Protein AF-A0A7K6UNP6-F1 (afdb_monomer)

InterPro domains:
  IPR019194 Transcription elongation factor Eaf, N-terminal [PF09816] (16-112)
  IPR027093 EAF family [PTHR15970] (1-112)

pLDDT: mean 89.13, std 11.15, range [39.28, 97.38]

Radius of gyration: 18.63 Å; Cα contacts (8 Å, |Δi|>4): 195; chains: 1; bounding box: 46×26×46 Å

Organism: NCBI:txid48278

Nearest PDB structures (foldseek):
  7oky-assembly1_O  TM=8.746E-01  e=1.626E-13  Homo sapiens
  7d59-assembly1_M  TM=6.535E-01  e=1.820E-03  Homo sapiens
  7aea-assembly1_M  TM=6.367E-01  e=3.395E-03  Homo sapiens
  1sws-assembly1_B  TM=5.904E-01  e=3.433E+00  Streptomyces avidinii
  6ud6-assembly1_B  TM=5.682E-01  e=6.407E+00  Streptomyces avidinii

Foldseek 3Di:
DDPDDPDPDDPDDADEAEDQQPDPDRPDAAEAEDEPDDDPQFDPVDDWDWDQDPPQKIKIWTAGDPPDVVRIWIKIWGWDADDFDWDWDADPVVRHTYIHDHGTYTYIYTDD

Sequence (112 aa):
MNGAVPSLFDPKERVLKLGETFEKQPRCAFHTVRYDFKPASIDMSCEGDLEVGKGEQVTITLPNIEGSTPPVTVFKGSKKPYLKECILIMNHDTGECRLEKLSSNITVKKTR

Secondary structure (DSSP, 8-state):
----PPPSS-S----EEE-GGGSSS-S--EEEEEES---TTB-SSS--EEEE-GGGEEEEEEEBPTT-SSSEEEEEEEEEE-SS-EEEEE-TTT--EEEEEEEEEEEEEE--

Structure (mmCIF, N/CA/C/O backbone):
data_AF-A0A7K6UNP6-F1
#
_entry.id   AF-A0A7K6UNP6-F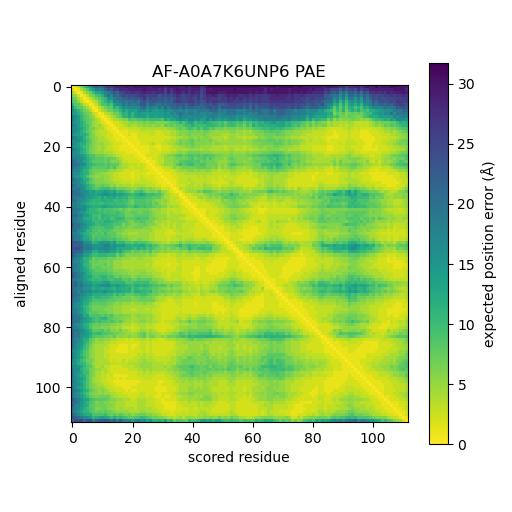1
#
loop_
_atom_site.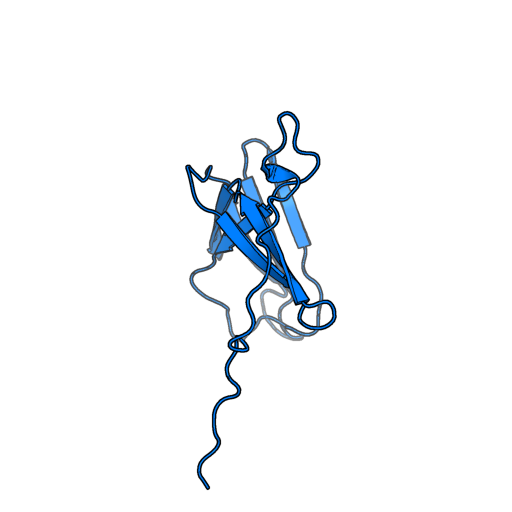group_PDB
_atom_site.id
_atom_site.type_symbol
_atom_site.label_atom_id
_atom_site.label_alt_id
_atom_site.label_comp_id
_atom_site.label_asym_id
_atom_site.label_entity_id
_atom_site.label_seq_id
_atom_site.pdbx_PDB_ins_code
_atom_site.Cartn_x
_atom_site.Cartn_y
_atom_site.Cartn_z
_atom_site.occupancy
_atom_site.B_iso_or_equiv
_atom_site.auth_seq_id
_atom_site.auth_comp_id
_atom_site.auth_asym_id
_atom_site.auth_atom_id
_atom_site.pdbx_PDB_model_num
ATOM 1 N N . MET A 1 1 ? -29.898 -2.651 -25.133 1.00 39.28 1 MET A N 1
ATOM 2 C CA . MET A 1 1 ? -29.771 -3.697 -24.098 1.00 39.28 1 MET A CA 1
ATOM 3 C C . MET A 1 1 ? -29.289 -2.990 -22.839 1.00 39.28 1 MET A C 1
ATOM 5 O O . MET A 1 1 ? -28.133 -2.600 -22.779 1.00 39.28 1 MET A O 1
ATOM 9 N N . ASN A 1 2 ? -30.208 -2.658 -21.929 1.00 42.78 2 ASN A N 1
ATOM 10 C CA . ASN A 1 2 ? -29.920 -1.822 -20.760 1.00 42.78 2 ASN A CA 1
ATOM 11 C C . ASN A 1 2 ? -29.261 -2.691 -19.686 1.00 42.78 2 ASN A C 1
ATOM 13 O O . ASN A 1 2 ? -29.948 -3.403 -18.959 1.00 42.78 2 ASN A O 1
ATOM 17 N N . GLY A 1 3 ? -27.929 -2.685 -19.636 1.00 48.03 3 GLY A N 1
ATOM 18 C CA . GLY A 1 3 ? -27.177 -3.329 -18.566 1.00 48.03 3 GLY A CA 1
ATOM 19 C C . GLY A 1 3 ? -27.352 -2.531 -17.282 1.00 48.03 3 GLY A C 1
ATOM 20 O O . GLY A 1 3 ? -26.688 -1.514 -17.096 1.00 48.03 3 GLY A O 1
ATOM 21 N N . ALA A 1 4 ? -28.275 -2.958 -16.421 1.00 55.97 4 ALA A N 1
ATOM 22 C CA . ALA A 1 4 ? -28.352 -2.449 -15.062 1.00 55.97 4 ALA A CA 1
ATOM 23 C C . ALA A 1 4 ? -27.016 -2.753 -14.373 1.00 55.97 4 ALA A C 1
ATOM 25 O O . ALA A 1 4 ? -26.633 -3.914 -14.232 1.00 55.97 4 ALA A O 1
ATOM 26 N N . VAL A 1 5 ? -26.283 -1.703 -14.004 1.00 60.53 5 VAL A N 1
ATOM 27 C CA . VAL A 1 5 ? -25.068 -1.826 -13.199 1.00 60.53 5 VAL A CA 1
ATOM 28 C C . VAL A 1 5 ? -25.496 -2.455 -11.871 1.00 60.53 5 VAL A C 1
ATOM 30 O O . VAL A 1 5 ? -26.389 -1.895 -11.227 1.00 60.53 5 VAL A O 1
ATOM 33 N N . PRO A 1 6 ? -24.940 -3.609 -11.459 1.00 58.66 6 PRO A N 1
ATOM 34 C CA . PRO A 1 6 ? -25.255 -4.182 -10.160 1.00 58.66 6 PRO A CA 1
ATOM 35 C C . PRO A 1 6 ? -25.001 -3.124 -9.091 1.00 58.66 6 PRO A C 1
ATOM 37 O O . PRO A 1 6 ? -23.942 -2.491 -9.084 1.00 58.66 6 PRO A O 1
ATOM 40 N N . SER A 1 7 ? -25.975 -2.890 -8.214 1.00 61.16 7 SER A N 1
ATOM 41 C CA . SER A 1 7 ? -25.775 -1.987 -7.088 1.00 61.16 7 SER A CA 1
ATOM 42 C C . SER A 1 7 ? -24.616 -2.530 -6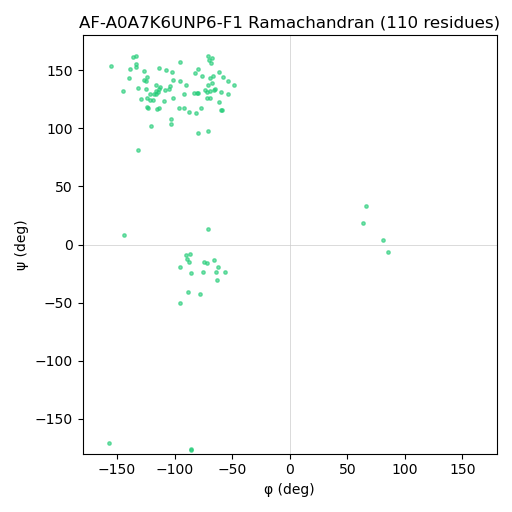.255 1.00 61.16 7 SER A C 1
ATOM 44 O O . SER A 1 7 ? -24.710 -3.628 -5.708 1.00 61.16 7 SER A O 1
ATOM 46 N N . LEU A 1 8 ? -23.517 -1.771 -6.174 1.00 63.91 8 LEU A N 1
ATOM 47 C CA . LEU A 1 8 ? -22.320 -2.152 -5.410 1.00 63.91 8 LEU A CA 1
ATOM 48 C C . LEU A 1 8 ? -22.654 -2.449 -3.934 1.00 63.91 8 LEU A C 1
ATOM 50 O O . LEU A 1 8 ? -21.954 -3.208 -3.268 1.00 63.91 8 LEU A O 1
ATOM 54 N N . PHE A 1 9 ? -23.758 -1.871 -3.459 1.00 67.25 9 PHE A N 1
ATOM 55 C CA . PHE A 1 9 ? -24.334 -2.073 -2.144 1.00 67.25 9 PHE A CA 1
ATOM 56 C C . PHE A 1 9 ? -25.762 -2.587 -2.302 1.00 67.25 9 PHE A C 1
ATOM 58 O O . PHE A 1 9 ? -26.558 -1.995 -3.035 1.00 67.25 9 PHE A O 1
ATOM 65 N N . ASP A 1 10 ? -26.091 -3.679 -1.616 1.00 74.81 10 ASP A N 1
ATOM 66 C CA . ASP A 1 10 ? -27.487 -4.025 -1.385 1.00 74.81 10 ASP A CA 1
ATOM 67 C C . ASP A 1 10 ? -28.108 -2.989 -0.426 1.00 74.81 10 ASP A C 1
ATOM 69 O O . ASP A 1 10 ? -27.397 -2.351 0.352 1.00 74.81 10 ASP A O 1
ATOM 73 N N . PRO A 1 11 ? -29.436 -2.789 -0.437 1.00 78.56 11 PRO A N 1
ATOM 74 C CA . PRO A 1 11 ? -30.102 -1.889 0.509 1.00 78.56 11 PRO A CA 1
ATOM 75 C C . PRO A 1 11 ? -30.122 -2.443 1.948 1.00 78.56 11 PRO A C 1
ATOM 77 O O . PRO A 1 11 ? -30.889 -1.971 2.784 1.00 78.56 11 PRO A O 1
ATOM 80 N N . LYS A 1 12 ? -29.334 -3.484 2.243 1.00 81.25 12 LYS A N 1
ATOM 81 C CA . LYS A 1 12 ? -29.352 -4.188 3.519 1.00 81.25 12 LYS A CA 1
ATOM 82 C C . LYS A 1 12 ? -28.538 -3.405 4.541 1.00 81.25 12 LYS A C 1
ATOM 84 O O . LYS A 1 12 ? -27.382 -3.061 4.304 1.00 81.25 12 LYS A O 1
ATOM 89 N N . GLU A 1 13 ? -29.120 -3.180 5.711 1.00 86.25 13 GLU A N 1
ATOM 90 C CA . GLU A 1 13 ? -28.385 -2.615 6.838 1.00 86.25 13 GLU A CA 1
ATOM 91 C C . GLU A 1 13 ? -27.281 -3.578 7.296 1.00 86.25 13 GLU A C 1
ATOM 93 O O . GLU A 1 13 ? -27.493 -4.786 7.448 1.00 86.25 13 GLU A O 1
ATOM 98 N N . ARG A 1 14 ? -26.079 -3.035 7.510 1.00 87.25 14 ARG A N 1
ATOM 99 C CA . ARG A 1 14 ? -24.893 -3.787 7.932 1.00 87.25 14 ARG A CA 1
ATOM 100 C C . ARG A 1 14 ? -24.237 -3.074 9.105 1.00 87.25 14 ARG A C 1
ATOM 102 O O . ARG A 1 14 ? -24.050 -1.860 9.077 1.00 87.25 14 ARG A O 1
ATOM 109 N N . VAL A 1 15 ? -23.862 -3.836 10.130 1.00 92.19 15 VAL A N 1
ATOM 110 C CA . VAL A 1 15 ? -23.139 -3.297 11.288 1.00 92.19 15 VAL A CA 1
ATOM 111 C C . VAL A 1 15 ? -21.730 -2.899 10.857 1.00 92.19 15 VAL A C 1
ATOM 113 O O . VAL A 1 15 ? -20.989 -3.720 10.315 1.00 92.19 15 VAL A O 1
ATOM 116 N N . LEU A 1 16 ? -21.352 -1.650 11.130 1.00 94.81 16 LEU A N 1
ATOM 117 C CA . LEU A 1 16 ? -19.996 -1.163 10.913 1.00 94.81 16 LEU A CA 1
ATOM 118 C C . LEU A 1 16 ? -19.101 -1.570 12.086 1.00 94.81 16 LEU A C 1
ATOM 120 O O . LEU A 1 16 ? -19.269 -1.079 13.203 1.00 94.81 16 LEU A O 1
ATOM 124 N N . LYS A 1 17 ? -18.129 -2.443 11.831 1.00 96.19 17 LYS A N 1
ATOM 125 C CA . LYS A 1 17 ? -17.111 -2.822 12.813 1.00 96.19 17 LYS A CA 1
ATOM 126 C C . LYS A 1 17 ? -15.906 -1.892 12.701 1.00 96.19 17 LYS A C 1
ATOM 128 O O . LYS A 1 17 ? -15.450 -1.601 11.598 1.00 96.19 17 LYS A O 1
ATOM 133 N N . LEU A 1 18 ? -15.359 -1.455 13.831 1.00 96.75 18 LEU A N 1
ATOM 134 C CA . LEU A 1 18 ? -14.042 -0.818 13.857 1.00 96.75 18 LEU A CA 1
ATOM 135 C C . LEU A 1 18 ? -12.974 -1.910 13.884 1.00 96.75 18 LEU A C 1
ATOM 137 O O . LEU A 1 18 ? -13.082 -2.854 14.664 1.00 96.75 18 LEU A O 1
ATOM 141 N N . GLY A 1 19 ? -11.987 -1.800 13.004 1.00 95.25 19 GLY A N 1
ATOM 142 C CA . GLY A 1 19 ? -10.898 -2.759 12.906 1.00 95.25 19 GLY A CA 1
ATOM 143 C C . GLY A 1 19 ? -9.733 -2.485 13.857 1.00 95.25 19 GLY A C 1
ATOM 144 O O . GLY A 1 19 ? -9.771 -1.564 14.677 1.00 95.25 19 GLY A O 1
ATOM 145 N N . GLU A 1 20 ? -8.681 -3.295 13.741 1.00 95.50 20 GLU A N 1
ATOM 146 C CA . GLU A 1 20 ? -7.558 -3.321 14.693 1.00 95.50 20 GLU A CA 1
ATOM 147 C C . GLU A 1 20 ? -6.768 -2.004 14.712 1.00 95.50 20 GLU A C 1
ATOM 149 O O . GLU A 1 20 ? -6.160 -1.644 15.718 1.00 95.50 20 GLU A O 1
ATOM 154 N N . THR A 1 21 ? -6.818 -1.223 13.631 1.00 95.69 21 THR A N 1
ATOM 155 C CA . THR A 1 21 ? -6.185 0.108 13.576 1.00 95.69 21 THR A CA 1
ATOM 156 C C . THR A 1 21 ? -6.809 1.137 14.532 1.00 95.69 21 THR A C 1
ATOM 158 O O . THR A 1 21 ? -6.245 2.215 14.761 1.00 95.69 21 THR A O 1
ATOM 161 N N . PHE A 1 22 ? -7.982 0.842 15.101 1.00 95.06 22 PHE A N 1
ATOM 162 C CA . PHE A 1 22 ? -8.621 1.659 16.134 1.00 95.06 22 PHE A CA 1
ATOM 163 C C . PHE A 1 22 ? -8.215 1.264 17.560 1.00 95.06 22 PHE A C 1
ATOM 165 O O . PHE A 1 22 ? -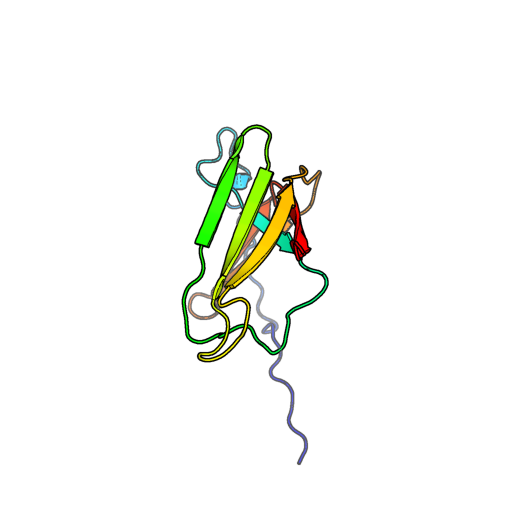8.519 2.014 18.491 1.00 95.06 22 PHE A O 1
ATOM 172 N N . GLU A 1 23 ? -7.508 0.147 17.747 1.00 95.06 23 GLU A N 1
ATOM 173 C CA . GLU A 1 23 ? -7.008 -0.284 19.052 1.00 95.06 23 GLU A CA 1
ATOM 174 C C . GLU A 1 23 ? -5.913 0.655 19.586 1.00 95.06 23 GLU A C 1
ATOM 176 O O . GLU A 1 23 ? -5.272 1.404 18.847 1.00 95.06 23 GLU A O 1
ATOM 181 N N . LYS A 1 24 ? -5.666 0.610 20.904 1.00 92.62 24 LYS A N 1
ATOM 182 C CA . LYS A 1 24 ? -4.597 1.407 21.539 1.00 92.62 24 LYS A CA 1
ATOM 183 C C . LYS A 1 24 ? -3.202 1.024 21.033 1.00 92.62 24 LYS A C 1
ATOM 185 O O . LYS A 1 24 ? -2.311 1.868 21.023 1.00 92.62 24 LYS A O 1
ATOM 190 N N . GLN A 1 25 ? -3.016 -0.242 20.664 1.00 93.19 25 GLN A N 1
ATOM 191 C CA . GLN A 1 25 ? -1.765 -0.804 20.156 1.00 93.19 25 GLN A CA 1
ATOM 192 C C . GLN A 1 25 ? -2.067 -1.614 18.888 1.00 93.19 25 GLN A C 1
ATOM 194 O O . GLN A 1 25 ? -2.235 -2.830 18.966 1.00 93.19 25 GLN A O 1
ATOM 199 N N . PRO A 1 26 ? -2.195 -0.946 17.730 1.00 91.94 26 PRO A N 1
ATOM 200 C CA . PRO A 1 26 ? -2.565 -1.615 16.492 1.00 91.94 26 PRO A CA 1
ATOM 201 C C . PRO A 1 26 ? -1.465 -2.588 16.052 1.00 91.94 26 PRO A C 1
ATOM 203 O O . PRO A 1 26 ? -0.283 -2.240 16.030 1.00 91.94 26 PRO A O 1
ATOM 206 N N . ARG A 1 27 ? -1.861 -3.813 15.690 1.00 91.19 27 ARG A N 1
ATOM 207 C CA . ARG A 1 27 ? -0.950 -4.869 15.207 1.00 91.19 27 ARG A CA 1
ATOM 208 C C . ARG A 1 27 ? -0.747 -4.851 13.692 1.00 91.19 27 ARG A C 1
ATOM 210 O O . ARG A 1 27 ? 0.170 -5.494 13.190 1.00 91.19 27 ARG A O 1
ATOM 217 N N . CYS A 1 28 ? -1.575 -4.099 12.975 1.00 90.56 28 CYS A N 1
ATOM 218 C CA . CYS A 1 28 ? -1.477 -3.893 11.538 1.00 90.56 28 CYS A CA 1
ATOM 219 C C . CYS A 1 28 ? -1.635 -2.407 11.184 1.00 90.56 28 CYS A C 1
ATOM 221 O O . CYS A 1 28 ? -2.113 -1.599 11.983 1.00 90.56 28 CYS A O 1
ATOM 223 N N . ALA A 1 29 ? -1.209 -2.049 9.974 1.00 91.94 29 ALA A N 1
ATOM 224 C CA . ALA A 1 29 ? -1.320 -0.705 9.429 1.00 91.94 29 ALA A CA 1
ATOM 225 C C . ALA A 1 29 ? -1.702 -0.779 7.951 1.00 91.94 29 ALA A C 1
ATOM 227 O O . ALA A 1 29 ? -1.233 -1.652 7.219 1.00 91.94 29 ALA A O 1
ATOM 228 N N . PHE A 1 30 ? -2.537 0.159 7.511 1.00 94.94 30 PHE A N 1
ATOM 229 C CA . PHE A 1 30 ? -2.924 0.286 6.111 1.00 94.94 30 PHE A CA 1
ATOM 230 C C . PHE A 1 30 ? -2.271 1.529 5.515 1.00 94.94 30 PHE A C 1
ATOM 232 O O . PHE A 1 30 ? -2.312 2.618 6.094 1.00 94.94 30 PHE A O 1
ATOM 239 N N . HIS A 1 31 ? -1.676 1.375 4.338 1.00 94.00 31 HIS A N 1
ATOM 240 C CA . HIS A 1 31 ? -0.995 2.448 3.625 1.00 94.00 31 HIS A CA 1
ATOM 241 C C . HIS A 1 31 ? -1.543 2.553 2.206 1.00 94.00 31 HIS A C 1
ATOM 243 O O . HIS A 1 31 ? -1.936 1.552 1.612 1.00 94.00 31 HIS A O 1
ATOM 249 N N . THR A 1 32 ? -1.548 3.760 1.648 1.00 94.81 32 THR A N 1
ATOM 250 C CA . THR A 1 32 ? -1.832 3.956 0.224 1.00 94.81 32 THR A CA 1
ATOM 251 C C . THR A 1 32 ? -0.532 4.183 -0.527 1.00 94.81 32 THR A C 1
ATOM 253 O O . THR A 1 32 ? 0.361 4.880 -0.046 1.00 94.81 32 THR A O 1
ATOM 256 N N . VAL A 1 33 ? -0.433 3.621 -1.728 1.00 94.12 33 VAL A N 1
ATOM 257 C CA . VAL A 1 33 ? 0.642 3.912 -2.677 1.00 94.12 33 VAL A CA 1
ATOM 258 C C . VAL A 1 33 ? 0.016 4.566 -3.900 1.00 94.12 33 VAL A C 1
ATOM 260 O O . VAL A 1 33 ? -0.961 4.058 -4.447 1.00 94.12 33 VAL A O 1
ATOM 263 N N . ARG A 1 34 ? 0.560 5.705 -4.328 1.00 93.25 34 ARG A N 1
ATOM 264 C CA . ARG A 1 34 ? 0.092 6.443 -5.503 1.00 93.25 34 ARG A CA 1
ATOM 265 C C . ARG A 1 34 ? 1.261 6.755 -6.423 1.00 93.25 34 ARG A C 1
ATOM 267 O O . ARG A 1 34 ? 2.217 7.402 -6.006 1.00 93.25 34 ARG A O 1
ATOM 274 N N . TYR A 1 35 ? 1.135 6.354 -7.678 1.00 90.50 35 TYR A N 1
ATOM 275 C CA . TYR A 1 35 ? 1.981 6.787 -8.785 1.00 90.50 35 TYR A CA 1
ATOM 276 C C . TYR A 1 35 ? 1.134 7.611 -9.766 1.00 90.50 35 TYR A C 1
ATOM 278 O O . TYR A 1 35 ? -0.083 7.440 -9.842 1.00 90.50 35 TYR A O 1
ATOM 286 N N . ASP A 1 36 ? 1.762 8.540 -10.480 1.00 82.62 36 ASP A N 1
ATOM 287 C CA . ASP A 1 36 ? 1.118 9.422 -11.463 1.00 82.62 36 ASP A CA 1
ATOM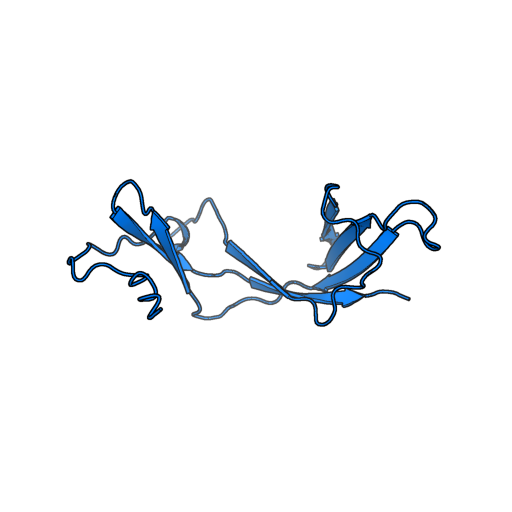 288 C C . ASP A 1 36 ? 1.013 8.790 -12.857 1.00 82.62 36 ASP A C 1
ATOM 290 O O . ASP A 1 36 ? 0.125 9.139 -13.633 1.00 82.62 36 ASP A O 1
ATOM 294 N N . PHE A 1 37 ? 1.893 7.836 -13.165 1.00 81.44 37 PHE A N 1
ATOM 295 C CA . PHE A 1 37 ? 1.958 7.197 -14.469 1.00 81.44 37 PHE A CA 1
ATOM 296 C C . PHE A 1 37 ? 2.331 5.716 -14.364 1.00 81.44 37 PHE A C 1
ATOM 298 O O . PHE A 1 37 ? 3.308 5.356 -13.708 1.00 81.44 37 PHE A O 1
ATOM 305 N N . LYS A 1 38 ? 1.575 4.859 -15.060 1.00 84.25 38 LYS A N 1
ATOM 306 C CA . LYS A 1 38 ? 1.944 3.464 -15.329 1.00 84.25 38 LYS A CA 1
ATOM 307 C C . LYS A 1 38 ? 2.421 3.357 -16.782 1.00 84.25 38 LYS A C 1
ATOM 309 O O . LYS A 1 38 ? 1.588 3.458 -17.681 1.00 84.25 38 LYS A O 1
ATOM 314 N N . PRO A 1 39 ? 3.728 3.169 -17.033 1.00 86.75 39 PRO A N 1
ATOM 315 C CA . PRO A 1 39 ? 4.241 2.923 -18.375 1.00 86.75 39 PRO A CA 1
ATOM 316 C C . PRO A 1 39 ? 3.616 1.688 -19.023 1.00 86.75 39 PRO A C 1
ATOM 318 O O . PRO A 1 39 ? 3.429 0.669 -18.363 1.00 86.75 39 PRO A O 1
ATOM 321 N N . ALA A 1 40 ? 3.393 1.758 -20.338 1.00 90.31 40 ALA A N 1
ATOM 322 C CA . ALA A 1 40 ? 2.938 0.620 -21.140 1.00 90.31 40 ALA A CA 1
ATOM 323 C C . ALA A 1 40 ? 3.943 -0.545 -21.156 1.00 90.31 40 ALA A C 1
ATOM 325 O O . ALA A 1 40 ? 3.569 -1.669 -21.461 1.00 90.31 40 ALA A O 1
ATOM 326 N N . SER A 1 41 ? 5.208 -0.274 -20.822 1.00 91.12 41 SER A N 1
ATOM 327 C CA . SER A 1 41 ? 6.256 -1.286 -20.750 1.00 91.12 41 SER A CA 1
ATOM 328 C C . SER A 1 41 ? 6.149 -2.191 -19.528 1.00 91.12 41 SER A C 1
ATOM 330 O O . SER A 1 41 ? 6.843 -3.191 -19.522 1.00 91.12 41 SER A O 1
ATOM 332 N N . ILE A 1 42 ? 5.360 -1.858 -18.498 1.00 93.38 42 ILE A N 1
ATOM 333 C CA . ILE A 1 42 ? 5.284 -2.674 -17.276 1.00 93.38 42 ILE A CA 1
ATOM 334 C C . ILE A 1 42 ? 4.538 -3.974 -17.561 1.00 93.38 42 ILE A C 1
ATOM 336 O O . ILE A 1 42 ? 3.383 -3.946 -17.993 1.00 93.38 42 ILE A O 1
ATOM 340 N N . ASP A 1 43 ? 5.177 -5.095 -17.240 1.00 93.69 43 ASP A N 1
ATOM 341 C CA . ASP A 1 43 ? 4.548 -6.405 -17.291 1.00 93.69 43 ASP A CA 1
ATOM 342 C C . ASP A 1 43 ? 3.639 -6.590 -16.069 1.00 93.69 43 ASP A C 1
ATOM 344 O O . ASP A 1 43 ? 4.085 -6.549 -14.925 1.00 93.69 43 ASP A O 1
ATOM 348 N N . MET A 1 44 ? 2.339 -6.756 -16.310 1.00 90.88 44 MET A N 1
ATOM 349 C CA . MET A 1 44 ? 1.340 -6.943 -15.252 1.00 90.88 44 MET A CA 1
ATOM 350 C C . MET A 1 44 ? 1.175 -8.402 -14.823 1.00 90.88 44 MET A C 1
ATOM 352 O O . MET A 1 44 ? 0.431 -8.661 -13.881 1.00 90.88 44 MET A O 1
ATOM 356 N N . SER A 1 45 ? 1.795 -9.338 -15.542 1.00 93.31 45 SER A N 1
ATOM 357 C CA . 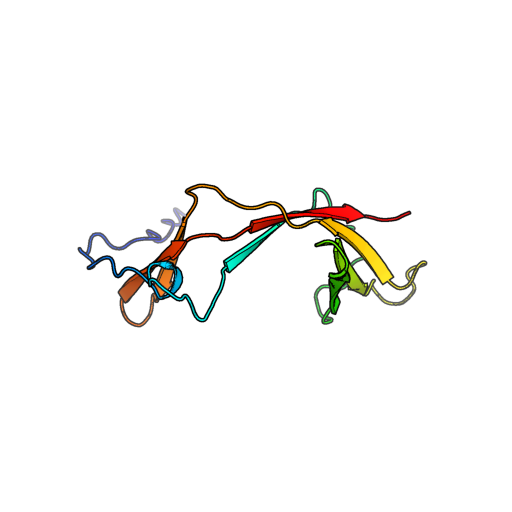SER A 1 45 ? 1.753 -10.768 -15.230 1.00 93.31 45 SER A CA 1
ATOM 358 C C . SER A 1 45 ? 2.841 -11.194 -14.245 1.00 93.31 45 SER A C 1
ATOM 360 O O . SER A 1 45 ? 2.743 -12.267 -13.654 1.00 93.31 45 SER A O 1
ATOM 362 N N . CYS A 1 46 ? 3.841 -10.336 -14.036 1.00 91.75 46 CYS A N 1
ATOM 363 C CA . CYS A 1 46 ? 4.962 -10.582 -13.147 1.00 91.75 46 CYS A CA 1
ATOM 364 C C . CYS A 1 46 ? 4.807 -9.829 -11.817 1.00 91.75 46 CYS A C 1
ATOM 366 O O . CYS A 1 46 ? 4.245 -8.731 -11.757 1.00 91.75 46 CYS A O 1
ATOM 368 N N . GLU A 1 47 ? 5.338 -10.417 -10.745 1.00 94.38 47 GLU A N 1
ATOM 369 C CA . GLU A 1 47 ? 5.442 -9.763 -9.440 1.00 94.38 47 GLU A CA 1
ATOM 370 C C . GLU A 1 47 ? 6.480 -8.630 -9.469 1.00 94.38 47 GLU A C 1
ATOM 372 O O . GLU A 1 47 ? 7.363 -8.584 -10.327 1.00 94.38 47 GLU A O 1
ATOM 377 N N . GLY A 1 48 ? 6.370 -7.700 -8.523 1.00 93.38 48 GLY A N 1
ATOM 378 C CA . GLY A 1 48 ? 7.339 -6.628 -8.338 1.00 93.38 48 GLY A CA 1
ATOM 379 C C . GLY A 1 48 ? 7.680 -6.428 -6.869 1.00 93.38 48 GLY A C 1
ATOM 380 O O . GLY A 1 48 ? 6.924 -6.828 -5.984 1.00 93.38 48 GLY A O 1
ATOM 381 N N . ASP A 1 49 ? 8.808 -5.775 -6.622 1.00 95.44 49 ASP A N 1
ATOM 382 C CA . ASP A 1 49 ? 9.370 -5.613 -5.287 1.00 95.44 49 ASP A CA 1
ATOM 383 C C . ASP A 1 49 ? 8.965 -4.279 -4.665 1.00 95.44 49 ASP A C 1
ATOM 385 O O . ASP A 1 49 ? 8.960 -3.239 -5.330 1.00 95.44 49 ASP A O 1
ATOM 389 N N . LEU A 1 50 ? 8.678 -4.295 -3.362 1.00 94.69 50 LEU A N 1
ATOM 390 C CA . LEU A 1 50 ? 8.490 -3.098 -2.548 1.00 94.69 50 LEU A CA 1
ATOM 391 C C . LEU A 1 50 ? 9.449 -3.134 -1.361 1.00 94.69 50 LEU A C 1
ATOM 393 O O . LEU A 1 50 ? 9.351 -3.990 -0.485 1.00 94.69 50 LEU A O 1
ATOM 397 N N . GLU A 1 51 ? 10.333 -2.147 -1.301 1.00 94.75 51 GLU A N 1
ATOM 398 C CA . GLU A 1 51 ? 11.310 -1.988 -0.232 1.00 94.75 51 GLU A CA 1
ATOM 399 C C . GLU A 1 51 ? 11.027 -0.721 0.573 1.00 94.75 51 GLU A C 1
ATOM 401 O O . GLU A 1 51 ? 10.883 0.373 0.016 1.00 94.75 51 GLU A O 1
ATOM 406 N N . VAL A 1 52 ? 11.005 -0.856 1.901 1.00 91.44 52 VAL A N 1
ATOM 407 C CA . VAL A 1 52 ? 10.953 0.274 2.835 1.00 91.44 52 VAL A CA 1
ATOM 408 C C . VAL A 1 52 ? 12.347 0.478 3.421 1.00 91.44 52 VAL A C 1
ATOM 410 O O . VAL A 1 52 ? 12.812 -0.288 4.262 1.00 91.44 52 VAL A O 1
ATOM 413 N N . GLY A 1 53 ? 13.034 1.507 2.936 1.00 89.31 53 GLY A N 1
ATOM 414 C CA . GLY A 1 53 ? 14.374 1.886 3.357 1.00 89.31 53 GLY A CA 1
ATOM 415 C C . GLY A 1 53 ? 14.399 2.793 4.589 1.00 89.31 53 GLY A C 1
ATOM 416 O O . GLY A 1 53 ? 13.380 3.148 5.188 1.00 89.31 53 GLY A O 1
ATOM 417 N N . LYS A 1 54 ? 15.611 3.219 4.963 1.00 87.31 54 LYS A N 1
ATOM 418 C CA . LYS A 1 54 ? 15.821 4.193 6.044 1.00 87.31 54 LYS A CA 1
ATOM 419 C C . LYS A 1 54 ? 15.145 5.526 5.716 1.00 87.31 54 LYS A C 1
ATOM 421 O O . LYS A 1 54 ? 15.077 5.935 4.560 1.00 87.31 54 LYS A O 1
ATOM 426 N N . GLY A 1 55 ? 14.696 6.229 6.755 1.00 84.69 55 GLY A N 1
ATOM 427 C CA . GLY A 1 55 ? 14.112 7.563 6.600 1.00 84.69 55 GLY A CA 1
ATOM 428 C C . GLY A 1 55 ? 12.795 7.563 5.827 1.00 84.69 55 GLY A C 1
ATOM 429 O O . GLY A 1 55 ? 12.529 8.514 5.098 1.00 84.69 55 GLY A O 1
ATOM 430 N N . GLU A 1 56 ? 11.991 6.502 5.969 1.00 86.88 56 GLU A N 1
ATOM 431 C CA . GLU A 1 56 ? 10.657 6.396 5.359 1.00 86.88 56 GLU A CA 1
ATOM 432 C C . GLU A 1 56 ? 10.670 6.393 3.821 1.00 86.88 56 GLU A C 1
ATOM 434 O O . GLU A 1 56 ? 9.649 6.660 3.182 1.00 86.88 56 GLU A O 1
ATOM 439 N N . GLN A 1 57 ? 11.824 6.102 3.213 1.00 93.19 57 GLN A N 1
ATOM 440 C CA . GLN A 1 57 ? 11.957 5.966 1.770 1.00 93.19 57 GLN A CA 1
ATOM 441 C C . GLN A 1 57 ? 11.317 4.657 1.313 1.00 93.19 57 GLN A C 1
ATOM 443 O O . GLN A 1 57 ? 11.582 3.602 1.877 1.00 93.19 57 GLN A O 1
ATOM 448 N N . VAL A 1 58 ? 10.509 4.723 0.260 1.00 95.44 58 VAL A N 1
ATOM 449 C CA . VAL A 1 58 ? 9.898 3.549 -0.364 1.00 95.44 58 VAL A CA 1
ATOM 450 C C . VAL A 1 58 ? 10.396 3.446 -1.797 1.00 95.44 58 VAL A C 1
ATOM 452 O O . VAL A 1 58 ? 10.333 4.427 -2.545 1.00 95.44 58 VAL A O 1
ATOM 455 N N . THR A 1 59 ? 10.881 2.266 -2.170 1.00 95.88 59 THR A N 1
ATOM 456 C CA . THR A 1 59 ? 11.276 1.923 -3.539 1.00 95.88 59 THR A CA 1
ATOM 457 C C . THR A 1 59 ? 10.366 0.812 -4.040 1.00 95.88 59 THR A C 1
ATOM 459 O O . THR A 1 59 ? 10.147 -0.164 -3.333 1.00 95.88 59 THR A O 1
ATOM 462 N N . ILE A 1 60 ? 9.823 0.973 -5.243 1.00 95.56 60 ILE A N 1
ATOM 463 C CA . ILE A 1 60 ? 9.007 -0.037 -5.915 1.00 95.56 60 ILE A CA 1
ATOM 464 C C . ILE A 1 60 ? 9.674 -0.364 -7.241 1.00 95.56 60 ILE A C 1
ATOM 466 O O . ILE A 1 60 ? 9.896 0.538 -8.050 1.00 95.56 60 ILE A O 1
ATOM 470 N N . THR A 1 61 ? 9.969 -1.634 -7.472 1.00 95.56 61 THR A N 1
ATOM 471 C CA . THR A 1 61 ? 10.608 -2.114 -8.697 1.00 95.56 61 THR A CA 1
ATOM 472 C C . THR A 1 61 ? 9.638 -3.028 -9.420 1.00 95.56 61 THR A C 1
ATOM 474 O O . THR A 1 61 ? 9.248 -4.062 -8.893 1.00 95.56 61 THR A O 1
ATOM 477 N N . LEU A 1 62 ? 9.225 -2.632 -10.622 1.00 95.12 62 LEU A N 1
ATOM 478 C CA . LEU A 1 62 ? 8.297 -3.399 -11.448 1.00 95.12 62 LEU A CA 1
ATOM 479 C C . LEU A 1 62 ? 9.015 -3.894 -12.710 1.00 95.12 62 LEU A C 1
ATOM 481 O O . LEU A 1 62 ? 9.708 -3.094 -13.352 1.00 95.12 62 LEU A O 1
ATOM 485 N N . PRO A 1 63 ? 8.860 -5.169 -13.095 1.00 96.06 63 PRO A N 1
ATOM 486 C CA . PRO A 1 63 ? 9.429 -5.686 -14.331 1.00 96.06 63 PRO A CA 1
ATOM 487 C C . PRO A 1 63 ? 8.764 -5.042 -15.549 1.00 96.06 63 PRO A C 1
ATOM 489 O O . PRO A 1 63 ? 7.572 -4.722 -15.548 1.00 96.06 63 PRO A O 1
ATOM 492 N N . ASN A 1 64 ? 9.553 -4.833 -16.600 1.00 95.19 64 ASN A N 1
ATOM 493 C CA . ASN A 1 64 ? 9.031 -4.495 -17.913 1.00 95.19 64 ASN A CA 1
ATOM 494 C C . ASN A 1 64 ? 8.898 -5.760 -18.774 1.00 95.19 64 ASN A C 1
ATOM 496 O O . ASN A 1 64 ? 9.597 -6.744 -18.556 1.00 95.19 64 ASN A O 1
ATOM 500 N N . ILE A 1 65 ? 8.027 -5.695 -19.781 1.00 95.69 65 ILE A N 1
ATOM 501 C CA . ILE A 1 65 ? 7.821 -6.736 -20.792 1.00 95.69 65 ILE A CA 1
ATOM 502 C C . ILE A 1 65 ? 9.168 -7.094 -21.436 1.00 95.69 65 ILE A C 1
ATOM 504 O O . ILE A 1 65 ? 9.984 -6.201 -21.706 1.00 95.69 65 ILE A O 1
ATOM 508 N N . GLU A 1 66 ? 9.387 -8.383 -21.704 1.00 92.62 66 GLU A N 1
ATOM 509 C CA . GLU A 1 66 ? 10.613 -8.894 -22.323 1.00 92.62 66 GLU A CA 1
ATOM 510 C C . GLU A 1 66 ? 11.021 -8.092 -23.573 1.00 92.62 66 GLU A C 1
ATOM 512 O O . GLU A 1 66 ? 10.197 -7.709 -24.404 1.00 92.62 66 GLU A O 1
ATOM 517 N N . GLY A 1 67 ? 12.320 -7.802 -23.690 1.00 90.88 67 GLY A N 1
ATOM 518 C CA . GLY A 1 67 ? 12.876 -6.966 -24.760 1.00 90.88 67 GLY A CA 1
ATOM 519 C C . GLY A 1 67 ? 12.847 -5.455 -24.486 1.00 90.88 67 GLY A C 1
ATOM 520 O O . GLY A 1 67 ? 13.450 -4.689 -25.238 1.00 90.88 67 GLY A O 1
ATOM 521 N N . SER A 1 68 ? 12.218 -5.002 -23.397 1.00 91.38 68 SER A N 1
ATOM 522 C CA . SER A 1 68 ? 12.270 -3.595 -22.981 1.00 91.38 68 SER A CA 1
ATOM 523 C C . SER A 1 68 ? 13.662 -3.188 -22.482 1.00 91.38 68 SER A C 1
ATOM 525 O O . SER A 1 68 ? 14.337 -3.937 -21.780 1.00 91.38 68 SER A O 1
ATOM 527 N N . THR A 1 69 ? 14.073 -1.953 -22.785 1.00 90.81 69 THR A N 1
ATOM 528 C CA . THR A 1 69 ? 15.270 -1.323 -22.203 1.00 90.81 69 THR A CA 1
ATOM 529 C C . THR A 1 69 ? 14.867 -0.009 -21.524 1.00 90.81 69 THR A C 1
ATOM 531 O O . THR A 1 69 ? 14.399 0.895 -22.219 1.00 90.81 69 THR A O 1
ATOM 534 N N . PRO A 1 70 ? 15.031 0.141 -20.195 1.00 90.38 70 PRO A N 1
ATOM 535 C CA . PRO A 1 70 ? 15.556 -0.836 -19.230 1.00 90.38 70 PRO A CA 1
ATOM 536 C C . PRO A 1 70 ? 14.591 -2.015 -18.958 1.00 90.38 70 PRO A C 1
ATOM 538 O O . PRO A 1 70 ? 13.391 -1.886 -19.210 1.00 90.38 70 PRO A O 1
ATOM 541 N N . PRO A 1 71 ? 15.084 -3.140 -18.400 1.00 93.12 71 PRO A N 1
ATOM 542 C CA . PRO A 1 71 ? 14.265 -4.324 -18.106 1.00 93.12 71 PRO A CA 1
ATOM 543 C C . PRO A 1 71 ? 13.310 -4.127 -16.920 1.00 93.12 71 PRO A C 1
ATOM 545 O O . PRO A 1 71 ? 12.376 -4.899 -16.747 1.00 93.12 71 PRO A O 1
ATOM 548 N N . VAL A 1 72 ? 13.523 -3.092 -16.105 1.00 94.75 72 VAL A N 1
ATOM 549 C CA . VAL A 1 72 ? 12.681 -2.767 -14.949 1.00 94.75 72 VAL A CA 1
ATOM 550 C C . VAL A 1 72 ? 12.352 -1.282 -14.927 1.00 94.75 72 VAL A C 1
ATOM 552 O O . VAL A 1 72 ? 13.119 -0.442 -15.402 1.00 94.75 72 VAL A O 1
ATOM 555 N N . THR A 1 73 ? 11.213 -0.949 -14.336 1.00 94.69 73 THR A N 1
ATOM 556 C CA . THR A 1 73 ? 10.834 0.415 -13.988 1.00 94.69 73 THR A CA 1
ATOM 557 C C . THR A 1 73 ? 10.888 0.568 -12.474 1.00 94.69 73 THR A C 1
ATOM 559 O O . THR A 1 73 ? 10.205 -0.147 -11.746 1.00 94.69 73 THR A O 1
ATOM 562 N N . VAL A 1 74 ? 11.667 1.541 -12.004 1.00 95.12 74 VAL A N 1
ATOM 563 C CA . VAL A 1 74 ? 11.803 1.842 -10.577 1.00 95.12 74 VAL A CA 1
ATOM 564 C C . VAL A 1 74 ? 11.018 3.106 -10.239 1.00 95.12 74 VAL A C 1
ATOM 566 O O . VAL A 1 74 ? 11.101 4.123 -10.931 1.00 95.12 74 VAL A O 1
ATOM 569 N N . PHE A 1 75 ? 10.257 3.049 -9.155 1.00 95.62 75 PHE A N 1
ATOM 570 C CA . PHE A 1 75 ? 9.567 4.179 -8.556 1.00 95.62 75 PHE A CA 1
ATOM 571 C C . PHE A 1 75 ? 10.121 4.428 -7.160 1.00 95.62 75 PHE A C 1
ATOM 573 O O . PHE A 1 75 ? 10.326 3.494 -6.389 1.00 95.62 75 PHE A O 1
ATOM 580 N N . LYS A 1 76 ? 10.341 5.696 -6.812 1.00 95.38 76 LYS A N 1
ATOM 581 C CA . LYS A 1 76 ? 10.776 6.091 -5.469 1.00 95.38 76 LYS A CA 1
ATOM 582 C C . LYS A 1 76 ? 9.853 7.141 -4.885 1.00 95.38 76 LYS A C 1
ATOM 584 O O . LYS A 1 76 ? 9.390 8.041 -5.586 1.00 95.38 76 LYS A O 1
ATOM 589 N N . GLY A 1 77 ? 9.603 7.032 -3.592 1.00 94.62 77 GLY A N 1
ATOM 590 C CA . GLY A 1 77 ? 8.788 7.967 -2.833 1.00 94.62 77 GLY A CA 1
ATOM 591 C C . GLY A 1 77 ? 9.128 7.926 -1.354 1.00 94.62 77 GLY A C 1
ATOM 592 O O . GLY A 1 77 ? 10.109 7.306 -0.941 1.00 94.62 77 GLY A O 1
ATOM 593 N N . SER A 1 78 ? 8.308 8.594 -0.555 1.00 93.25 78 SER A N 1
ATOM 594 C CA . SER A 1 78 ? 8.412 8.534 0.897 1.00 93.25 78 SER A CA 1
ATOM 595 C C . SER A 1 78 ? 7.046 8.445 1.553 1.00 93.25 78 SER A C 1
ATOM 597 O O . SER A 1 78 ? 6.042 8.931 1.018 1.00 93.25 78 SER A O 1
ATOM 599 N N . LYS A 1 79 ? 7.020 7.808 2.722 1.00 92.56 79 LYS A N 1
ATOM 600 C CA . LYS A 1 79 ? 5.834 7.697 3.561 1.00 92.56 79 LYS A CA 1
ATOM 601 C C . LYS A 1 79 ? 5.519 9.047 4.204 1.00 92.56 79 LYS A C 1
ATOM 603 O O . LYS A 1 79 ? 6.384 9.679 4.809 1.00 92.56 79 LYS A O 1
ATOM 608 N N . LYS A 1 80 ? 4.261 9.470 4.120 1.00 92.12 80 LYS A N 1
ATOM 609 C CA . LYS A 1 80 ? 3.720 10.633 4.831 1.00 92.12 80 LYS A CA 1
ATOM 610 C C . LYS A 1 80 ? 2.503 10.210 5.654 1.00 92.12 80 LYS A C 1
ATOM 612 O O . LYS A 1 80 ? 1.671 9.471 5.137 1.00 92.12 80 LYS A O 1
ATOM 617 N N . PRO A 1 81 ? 2.383 10.616 6.926 1.00 92.56 81 PRO A N 1
ATOM 618 C CA . PRO A 1 81 ? 1.288 10.167 7.777 1.00 92.56 81 PRO A CA 1
ATOM 619 C C . PRO A 1 81 ? -0.057 10.723 7.299 1.00 92.56 81 PRO A C 1
ATOM 621 O O . PRO A 1 81 ? -0.166 11.901 6.957 1.00 92.56 81 PRO A O 1
ATOM 624 N N . TYR A 1 82 ? -1.088 9.883 7.331 1.00 92.62 82 TYR A N 1
ATOM 625 C CA . TYR A 1 82 ? -2.469 10.349 7.249 1.00 92.62 82 TYR A CA 1
ATOM 626 C C . TYR A 1 82 ? -2.923 10.868 8.614 1.00 92.62 82 TYR A C 1
ATOM 628 O O . TYR A 1 82 ? -2.451 10.411 9.653 1.00 92.62 82 TYR A O 1
ATOM 636 N N . LEU A 1 83 ? -3.855 11.826 8.615 1.00 85.88 83 LEU A N 1
ATOM 637 C CA . LEU A 1 83 ? -4.363 12.411 9.859 1.00 85.88 83 LEU A CA 1
ATOM 638 C C . LEU A 1 83 ? -5.650 11.738 10.344 1.00 85.88 83 LEU A C 1
ATOM 640 O O . LEU A 1 83 ? -5.762 11.396 11.517 1.00 85.88 83 LEU A O 1
ATOM 644 N N . LYS A 1 84 ? -6.646 11.597 9.464 1.00 88.56 84 LYS A N 1
ATOM 645 C CA . LYS A 1 84 ? -7.999 11.139 9.837 1.00 88.56 84 LYS A CA 1
ATOM 646 C C . LYS A 1 84 ? -8.663 10.249 8.784 1.00 88.56 84 LYS A C 1
ATOM 648 O O . LYS A 1 84 ? -9.852 9.965 8.886 1.00 88.56 84 LYS A O 1
ATOM 653 N N . GLU A 1 85 ? -7.925 9.844 7.756 1.00 94.94 85 GLU A N 1
ATOM 654 C CA . GLU A 1 85 ? -8.488 9.052 6.664 1.00 94.94 85 GLU A CA 1
ATOM 655 C C . GLU A 1 85 ? -8.684 7.595 7.088 1.00 94.94 85 GLU A C 1
ATOM 657 O O . GLU A 1 85 ? -7.903 7.045 7.867 1.00 94.94 85 GLU A O 1
ATOM 662 N N . CYS A 1 86 ? -9.748 6.980 6.580 1.00 95.88 86 CYS A N 1
ATOM 663 C CA . CYS A 1 86 ? -10.099 5.592 6.842 1.00 95.88 86 CYS A CA 1
ATOM 664 C C . CYS A 1 86 ? -10.464 4.892 5.532 1.00 95.88 86 CYS A C 1
ATOM 666 O O . CYS A 1 86 ? -10.906 5.533 4.578 1.00 95.88 86 CYS A O 1
ATOM 668 N N . ILE A 1 87 ? -10.318 3.574 5.513 1.00 95.50 87 ILE A N 1
ATOM 669 C CA . ILE A 1 87 ? -10.787 2.691 4.453 1.00 95.50 87 ILE A CA 1
ATOM 670 C C . ILE A 1 87 ? -11.911 1.806 4.993 1.00 95.50 87 ILE A C 1
ATOM 672 O O . ILE A 1 87 ? -11.825 1.275 6.100 1.00 95.50 87 ILE A O 1
ATOM 676 N N . LEU A 1 88 ? -12.975 1.664 4.205 1.00 95.12 88 LEU A N 1
ATOM 677 C CA . LEU A 1 88 ? -14.047 0.710 4.460 1.00 95.12 88 LEU A CA 1
ATOM 678 C C . LEU A 1 88 ? -13.774 -0.558 3.650 1.00 95.12 88 LEU A C 1
ATOM 680 O O . LEU A 1 88 ? -13.747 -0.518 2.422 1.00 95.12 88 LEU A O 1
ATOM 684 N N . ILE A 1 89 ? -13.581 -1.673 4.344 1.00 93.94 89 ILE A N 1
ATOM 685 C CA . ILE A 1 89 ? -13.411 -2.999 3.754 1.00 93.94 89 ILE A CA 1
ATOM 686 C C . ILE A 1 89 ? -14.740 -3.735 3.884 1.00 93.94 89 ILE A C 1
ATOM 688 O O . ILE A 1 89 ? -15.280 -3.852 4.986 1.00 93.94 89 ILE A O 1
ATOM 692 N N . MET A 1 90 ? -15.256 -4.234 2.764 1.00 91.81 90 MET A N 1
ATOM 693 C CA . MET A 1 90 ? -16.484 -5.021 2.731 1.00 91.81 90 MET A CA 1
ATOM 694 C C . MET A 1 90 ? -16.208 -6.415 2.203 1.00 91.81 90 MET A C 1
ATOM 696 O O . MET A 1 90 ? -15.706 -6.583 1.093 1.00 91.81 90 MET A O 1
ATOM 700 N N . ASN A 1 91 ? -16.573 -7.414 2.995 1.00 90.88 91 ASN A N 1
ATOM 701 C CA . ASN A 1 91 ? -16.625 -8.785 2.534 1.00 90.88 91 ASN A CA 1
ATOM 702 C C . ASN A 1 91 ? -18.008 -9.031 1.913 1.00 90.88 91 ASN A C 1
ATOM 704 O O . ASN A 1 91 ? -19.029 -8.969 2.601 1.00 90.88 91 ASN A O 1
ATOM 708 N N . HIS A 1 92 ? -18.047 -9.276 0.604 1.00 87.38 92 HIS A N 1
ATOM 709 C CA . HIS A 1 92 ? -19.298 -9.496 -0.121 1.00 87.38 92 HIS A CA 1
ATOM 710 C C . HIS A 1 92 ? -19.905 -10.885 0.131 1.00 87.38 92 HIS A C 1
ATOM 712 O O . HIS A 1 92 ? -21.123 -11.012 0.043 1.00 87.38 92 HIS A O 1
ATOM 718 N N . ASP A 1 93 ? -19.100 -11.878 0.522 1.00 89.38 93 ASP A N 1
ATOM 719 C CA . ASP A 1 93 ? -19.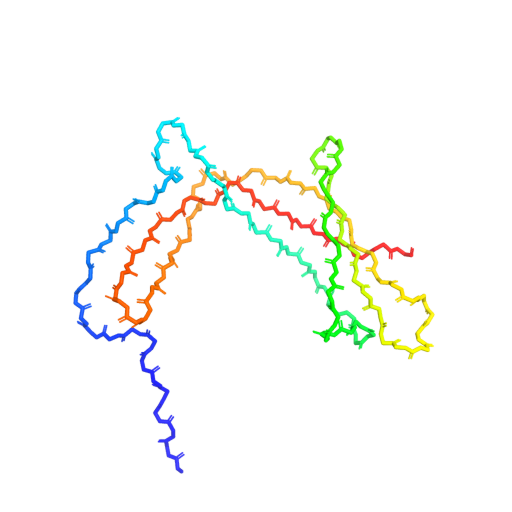566 -13.237 0.826 1.00 89.38 93 ASP A CA 1
ATOM 720 C C . ASP A 1 93 ? -20.230 -13.309 2.210 1.00 89.38 93 ASP A C 1
ATOM 722 O O . ASP A 1 93 ? -21.281 -13.925 2.377 1.00 89.38 93 ASP A O 1
ATOM 726 N N . THR A 1 94 ? -19.634 -12.659 3.218 1.00 90.81 94 THR A N 1
ATOM 727 C CA . THR A 1 94 ? -20.137 -12.682 4.608 1.00 90.81 94 THR A CA 1
ATOM 728 C C . THR A 1 94 ? -21.028 -11.494 4.955 1.00 90.81 94 THR A C 1
ATOM 730 O O . THR A 1 94 ? -21.768 -11.526 5.938 1.00 90.81 94 THR A O 1
ATOM 733 N N . GLY A 1 95 ? -20.947 -10.421 4.174 1.00 87.75 95 GLY A N 1
ATOM 734 C CA . GLY A 1 95 ? -21.628 -9.164 4.444 1.00 87.75 95 GLY A CA 1
ATOM 735 C C . GLY A 1 95 ? -20.924 -8.258 5.460 1.00 87.75 95 GLY A C 1
ATOM 736 O O . GLY A 1 95 ? -21.469 -7.210 5.805 1.00 87.75 95 GLY A O 1
ATOM 737 N N . GLU A 1 96 ? -19.741 -8.636 5.955 1.00 92.69 96 GLU A N 1
ATOM 738 C CA . GLU A 1 96 ? -19.026 -7.869 6.977 1.00 92.69 96 GLU A CA 1
ATOM 739 C C . GLU A 1 96 ? -18.500 -6.528 6.446 1.00 92.69 96 GLU A C 1
ATOM 741 O O . GLU A 1 96 ? -17.827 -6.482 5.417 1.00 92.69 96 GLU A O 1
ATOM 746 N N . CYS A 1 97 ? -18.751 -5.453 7.201 1.00 94.50 97 CYS A N 1
ATOM 747 C CA . CYS A 1 97 ? -18.234 -4.110 6.946 1.00 94.50 97 CYS A CA 1
ATOM 748 C C . CYS A 1 97 ? -17.265 -3.700 8.062 1.00 94.50 97 CYS A C 1
ATOM 750 O O . CYS A 1 97 ? -17.678 -3.558 9.216 1.00 94.50 97 CYS A O 1
ATOM 752 N N . ARG A 1 98 ? -15.994 -3.464 7.723 1.00 96.00 98 ARG A N 1
ATOM 753 C CA . ARG A 1 98 ? -14.948 -3.071 8.677 1.00 96.00 98 ARG A CA 1
ATOM 754 C C . ARG A 1 98 ? -14.285 -1.757 8.273 1.00 96.00 98 ARG A C 1
ATOM 756 O O . ARG A 1 98 ? -13.789 -1.633 7.157 1.00 96.00 98 ARG A O 1
ATOM 763 N N . LEU A 1 99 ? -14.257 -0.790 9.186 1.00 97.00 99 LEU A N 1
ATOM 764 C 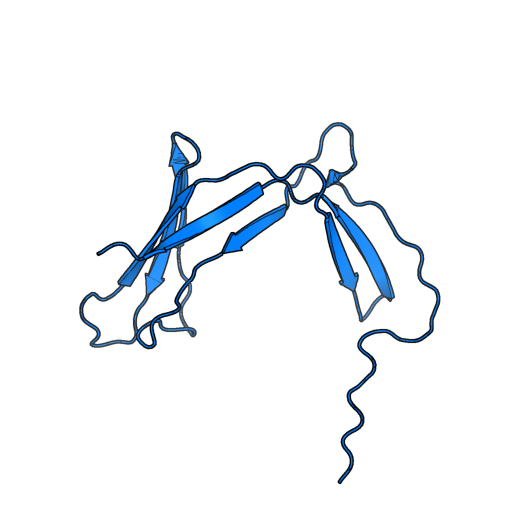CA . LEU A 1 99 ? -13.539 0.473 9.027 1.00 97.00 99 LEU A CA 1
ATOM 765 C C . LEU A 1 99 ? -12.130 0.346 9.610 1.00 97.00 99 LEU A C 1
ATOM 767 O O . LEU A 1 99 ? -11.981 -0.040 10.767 1.00 97.00 99 LEU A O 1
ATOM 771 N N . GLU A 1 100 ? -11.115 0.728 8.842 1.00 97.38 100 GLU A N 1
ATOM 772 C CA . GLU A 1 100 ? -9.712 0.773 9.271 1.00 97.38 100 GLU A CA 1
ATOM 773 C C . GLU A 1 100 ? -9.139 2.179 9.040 1.00 97.38 100 GLU A C 1
ATOM 775 O O . GLU A 1 100 ? -9.429 2.805 8.023 1.00 97.38 100 GLU A O 1
ATOM 780 N N . LYS A 1 101 ? -8.312 2.703 9.949 1.00 96.69 101 LYS A N 1
ATOM 781 C CA . LYS A 1 101 ? -7.561 3.947 9.735 1.00 96.69 101 LYS A CA 1
ATOM 782 C C . LYS A 1 101 ? -6.460 3.715 8.711 1.00 96.69 101 LYS A C 1
ATOM 784 O O . LYS A 1 101 ? -5.709 2.744 8.794 1.00 96.69 101 LYS A O 1
ATOM 789 N N . LEU A 1 102 ? -6.296 4.666 7.803 1.00 96.56 102 LEU A N 1
ATOM 790 C CA . LEU A 1 102 ? -5.100 4.737 6.980 1.00 96.56 102 LEU A CA 1
ATOM 791 C C . LEU A 1 102 ? -3.979 5.380 7.797 1.00 96.56 102 LEU A C 1
ATOM 793 O O . LEU A 1 102 ? -4.154 6.433 8.404 1.00 96.56 102 LEU A O 1
ATOM 797 N N . SER A 1 103 ? -2.814 4.742 7.814 1.00 93.88 103 SER A N 1
ATOM 798 C CA . SER A 1 103 ? -1.651 5.201 8.570 1.00 93.88 103 SER A CA 1
ATOM 799 C C . SER A 1 103 ? -0.795 6.162 7.757 1.00 93.88 103 SER A C 1
ATOM 801 O O . SER A 1 103 ? -0.274 7.142 8.291 1.00 93.88 103 SER A O 1
ATOM 803 N N . SER A 1 104 ? -0.593 5.898 6.463 1.00 94.06 104 SER A N 1
ATOM 804 C CA . SER A 1 104 ? 0.248 6.765 5.630 1.00 94.06 104 SER A CA 1
ATOM 805 C C . SER A 1 104 ? -0.065 6.709 4.143 1.00 94.06 104 SER A C 1
ATOM 807 O O . SER A 1 104 ? -0.502 5.676 3.640 1.00 94.06 104 SER A O 1
ATOM 809 N N . ASN A 1 105 ? 0.241 7.801 3.448 1.00 94.06 105 ASN A N 1
ATOM 810 C CA . ASN A 1 105 ? 0.253 7.889 2.000 1.00 94.06 105 ASN A CA 1
ATOM 811 C C . ASN A 1 105 ? 1.691 7.877 1.475 1.00 94.06 105 ASN A C 1
ATOM 813 O O . ASN A 1 105 ? 2.573 8.554 2.001 1.00 94.06 105 ASN A O 1
ATOM 817 N N . ILE A 1 106 ? 1.921 7.112 0.417 1.00 95.06 106 ILE A N 1
ATOM 818 C CA . ILE A 1 106 ? 3.216 6.962 -0.236 1.00 95.06 106 ILE A CA 1
ATOM 819 C C . ILE A 1 106 ? 3.029 7.407 -1.680 1.00 95.06 106 ILE A C 1
ATOM 821 O O . ILE A 1 106 ? 2.479 6.684 -2.509 1.00 95.06 106 ILE A O 1
ATOM 825 N N . THR A 1 107 ? 3.466 8.623 -1.990 1.00 94.31 107 THR A N 1
ATOM 826 C CA . THR A 1 107 ? 3.477 9.104 -3.374 1.00 94.31 107 THR A CA 1
ATOM 827 C C . THR A 1 107 ? 4.833 8.789 -3.983 1.00 94.31 107 THR A C 1
ATOM 829 O O . THR A 1 107 ? 5.850 9.304 -3.516 1.00 94.31 107 THR A O 1
ATOM 832 N N . VAL A 1 108 ? 4.845 7.956 -5.018 1.00 94.44 108 VAL A N 1
ATOM 833 C CA . VAL A 1 108 ? 6.060 7.542 -5.723 1.00 94.44 108 VAL A CA 1
ATOM 834 C C . VAL A 1 108 ? 6.135 8.194 -7.100 1.00 94.44 108 VAL A C 1
ATOM 836 O O . VAL A 1 108 ? 5.114 8.473 -7.728 1.00 94.44 108 VAL A O 1
ATOM 839 N N . LYS A 1 109 ? 7.356 8.430 -7.579 1.00 93.88 109 LYS A N 1
ATOM 840 C CA . LYS A 1 109 ? 7.642 8.913 -8.933 1.00 93.88 109 LYS A CA 1
ATOM 841 C C . LYS A 1 109 ? 8.591 7.956 -9.631 1.00 93.88 109 LYS A C 1
ATOM 843 O O . LYS A 1 109 ? 9.493 7.416 -8.988 1.00 93.88 109 LYS A O 1
ATOM 848 N N . LYS A 1 110 ? 8.409 7.780 -10.940 1.00 92.00 110 LYS A N 1
ATOM 849 C CA . LYS A 1 110 ? 9.339 7.010 -11.770 1.00 92.00 110 LYS A CA 1
ATOM 850 C C . LYS A 1 110 ? 10.728 7.652 -11.708 1.00 92.00 110 LYS A C 1
ATOM 852 O O . LYS A 1 110 ? 10.859 8.863 -11.887 1.00 92.00 110 LYS A O 1
ATOM 857 N N . THR A 1 111 ? 11.757 6.853 -11.458 1.00 89.12 111 THR A N 1
ATOM 858 C CA . THR A 1 111 ? 13.149 7.296 -11.569 1.00 89.12 111 THR A CA 1
ATOM 859 C C . THR A 1 111 ? 13.603 7.232 -13.026 1.00 89.12 111 THR A C 1
ATOM 861 O O . THR A 1 111 ? 13.124 6.389 -13.787 1.00 89.12 111 THR A O 1
ATOM 864 N N . ARG A 1 112 ? 14.492 8.151 -13.415 1.00 76.38 112 ARG A N 1
ATOM 865 C CA . ARG A 1 112 ? 15.064 8.200 -14.765 1.00 76.38 112 ARG A CA 1
ATOM 866 C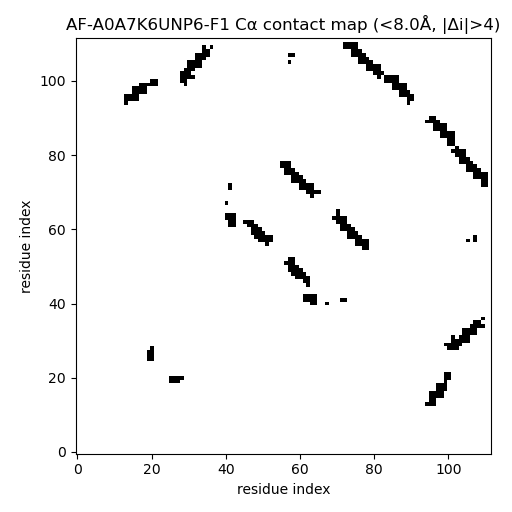 C . ARG A 1 112 ? 15.974 7.008 -15.031 1.00 76.38 112 ARG A C 1
ATOM 868 O O . ARG A 1 112 ? 16.684 6.615 -14.080 1.00 76.38 112 ARG A O 1
#

Mean predicted aligned error: 6.85 Å

Solvent-accessible surface area (backbone atoms only — not comparable to full-atom values): 6882 Å² total; per-residue (Å²): 134,87,78,76,75,76,68,94,62,72,96,65,90,67,71,78,39,79,35,59,51,73,46,98,75,48,89,60,81,41,69,49,80,44,68,92,75,83,64,89,54,53,37,83,90,55,80,62,50,77,46,80,51,78,90,47,29,34,40,37,41,36,40,27,39,89,92,43,87,64,55,56,49,44,28,44,31,41,64,40,76,46,91,82,49,66,46,81,48,70,43,83,90,82,57,49,36,34,39,33,45,37,48,27,41,28,56,32,43,76,60,132